Protein AF-A0AAU6NR43-F1 (afdb_monomer)

Solvent-accessible surface area (backbone atoms only — not comparable to full-atom values): 6576 Å² total; per-residue (Å²): 133,86,80,85,80,76,82,74,52,72,66,58,51,44,54,49,27,54,52,48,45,60,58,31,63,80,36,77,88,36,68,66,34,50,52,50,39,51,52,31,50,52,52,40,50,60,72,69,53,68,63,65,28,23,34,32,22,40,64,86,66,48,78,47,87,62,86,76,34,63,36,83,45,60,74,80,36,48,66,55,36,50,53,53,44,72,64,46,87,49,96,78,55,44,51,42,77,41,76,39,68,74,79,79,60,72,82,77,70,115

Sequence (110 aa):
MSKITKEFTKEQLIARTEMRLAMVAGFPESKLAQMDKCLAKIAQAVLKAEPFLYAIADSEGEAHLDEFCVAYGEAPLVSEISALNEMAESPGEEYKAVPVYRLPMLEGLK

Secondary structure (DSSP, 8-state):
------PPPHHHHHHHHHHHHHHHTT-TT-HHHHHHHHHHHHHHHHHHPPPSEEEEE-TTSPBP-STT-EESSSGGGHHHHHHHHHH--STT---EEEEE-PPPPGGGG-

Structure (mmCIF, N/CA/C/O backbone):
data_AF-A0AAU6NR43-F1
#
_entry.id   AF-A0AAU6NR43-F1
#
loop_
_atom_site.group_PDB
_atom_site.id
_atom_site.type_symbol
_atom_site.label_atom_id
_atom_site.label_alt_id
_atom_site.label_comp_id
_atom_site.label_asym_id
_atom_site.label_entity_id
_atom_site.label_seq_id
_atom_site.pdbx_PDB_ins_code
_atom_site.Cartn_x
_atom_site.Cartn_y
_atom_site.Cartn_z
_atom_site.occupancy
_atom_site.B_iso_or_equiv
_atom_site.auth_seq_id
_atom_site.auth_comp_id
_atom_site.auth_asym_id
_atom_site.auth_atom_id
_atom_site.pdbx_PDB_model_num
ATOM 1 N N . MET A 1 1 ? 2.686 33.274 7.776 1.00 42.91 1 MET A N 1
ATOM 2 C CA . MET A 1 1 ? 2.441 32.046 8.564 1.00 42.91 1 MET A CA 1
ATOM 3 C C . MET A 1 1 ? 3.055 30.881 7.807 1.00 42.91 1 MET A C 1
ATOM 5 O O . MET A 1 1 ? 2.587 30.588 6.716 1.00 42.91 1 MET A O 1
ATOM 9 N N . SER A 1 2 ? 4.139 30.292 8.315 1.00 52.06 2 SER A N 1
ATOM 10 C CA . SER A 1 2 ? 4.746 29.102 7.704 1.00 52.06 2 SER A CA 1
ATOM 11 C C . SER A 1 2 ? 3.809 27.913 7.928 1.00 52.06 2 SER A C 1
ATOM 13 O O . SER A 1 2 ? 3.501 27.590 9.077 1.00 52.06 2 SER A O 1
ATOM 15 N N . LYS A 1 3 ? 3.284 27.315 6.853 1.00 61.12 3 LYS A N 1
ATOM 16 C CA . LYS A 1 3 ? 2.547 26.049 6.941 1.00 61.12 3 LYS A CA 1
ATOM 17 C C . LYS A 1 3 ? 3.564 24.985 7.337 1.00 61.12 3 LYS A C 1
ATOM 19 O O . LYS A 1 3 ? 4.447 24.662 6.554 1.00 61.12 3 LYS A O 1
ATOM 24 N N . ILE A 1 4 ? 3.455 24.458 8.551 1.00 60.28 4 ILE A N 1
ATOM 25 C CA . ILE A 1 4 ? 4.216 23.274 8.942 1.00 60.28 4 ILE A CA 1
ATOM 26 C C . ILE A 1 4 ? 3.646 22.103 8.136 1.00 60.28 4 ILE A C 1
ATOM 28 O O . ILE A 1 4 ? 2.653 21.502 8.532 1.00 60.28 4 ILE A O 1
ATOM 32 N N . THR A 1 5 ? 4.253 21.781 7.001 1.00 57.41 5 THR A N 1
ATOM 33 C CA . THR A 1 5 ? 4.116 20.468 6.366 1.00 57.41 5 THR A CA 1
ATOM 34 C C . THR A 1 5 ? 5.223 19.591 6.927 1.00 57.41 5 THR A C 1
ATOM 36 O O . THR A 1 5 ? 6.303 19.482 6.357 1.00 57.41 5 THR A O 1
ATOM 39 N N . LYS A 1 6 ? 4.997 19.028 8.119 1.00 73.12 6 LYS A N 1
ATOM 40 C CA . LYS A 1 6 ? 5.808 17.898 8.573 1.00 73.12 6 LYS A CA 1
ATOM 41 C C . LYS A 1 6 ? 5.204 16.649 7.956 1.00 73.12 6 LYS A C 1
ATOM 43 O O . LYS A 1 6 ? 4.106 16.250 8.334 1.00 73.12 6 LYS A O 1
ATOM 48 N N . GLU A 1 7 ? 5.908 16.082 6.991 1.00 85.44 7 GLU A N 1
ATOM 49 C CA . GLU A 1 7 ? 5.631 14.733 6.515 1.00 85.44 7 GLU A CA 1
ATOM 50 C C . GLU A 1 7 ? 5.978 13.743 7.634 1.00 85.44 7 GLU A C 1
ATOM 52 O O . GLU A 1 7 ? 6.975 13.911 8.341 1.00 85.44 7 GLU A O 1
ATOM 57 N N . PHE A 1 8 ? 5.112 12.754 7.848 1.00 91.06 8 PHE A N 1
ATOM 58 C CA . PHE A 1 8 ? 5.311 11.713 8.854 1.00 91.06 8 PHE A CA 1
AT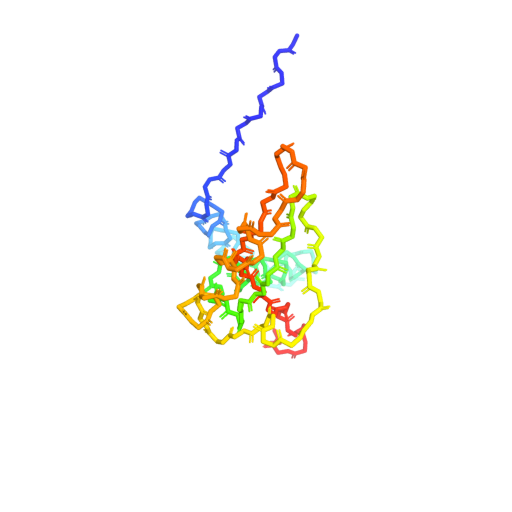OM 59 C C . PHE A 1 8 ? 5.857 10.457 8.187 1.00 91.06 8 PHE A C 1
ATOM 61 O O . PHE A 1 8 ? 5.399 10.083 7.108 1.00 91.06 8 PHE A O 1
ATOM 68 N N . THR A 1 9 ? 6.793 9.772 8.844 1.00 93.19 9 THR A N 1
ATOM 69 C CA . THR A 1 9 ? 7.298 8.494 8.329 1.00 93.19 9 THR A CA 1
ATOM 70 C C . THR A 1 9 ? 6.259 7.384 8.491 1.00 93.19 9 THR A C 1
ATOM 72 O O . THR A 1 9 ? 5.361 7.457 9.340 1.00 93.19 9 THR A O 1
ATOM 75 N N . LYS A 1 10 ? 6.409 6.309 7.713 1.00 92.38 10 LYS A N 1
ATOM 76 C CA . LYS A 1 10 ? 5.583 5.098 7.814 1.00 92.38 10 LYS A CA 1
ATOM 77 C C . LYS A 1 10 ? 5.564 4.550 9.246 1.00 92.38 10 LYS A C 1
ATOM 79 O O . LYS A 1 10 ? 4.502 4.222 9.772 1.00 92.38 10 LYS A O 1
ATOM 84 N N . GLU A 1 11 ? 6.715 4.526 9.908 1.00 95.25 11 GLU A N 1
ATOM 85 C CA . GLU A 1 11 ? 6.897 4.036 11.279 1.00 95.25 11 GLU A CA 1
ATOM 86 C C . GLU A 1 11 ? 6.181 4.934 12.291 1.00 95.25 11 GLU A C 1
ATOM 88 O O . GLU A 1 11 ? 5.531 4.434 13.208 1.00 95.25 11 GLU A O 1
ATOM 93 N N . GLN A 1 12 ? 6.237 6.258 12.105 1.00 95.62 12 GLN A N 1
ATOM 94 C CA . GLN A 1 12 ? 5.502 7.206 12.946 1.00 95.62 12 GLN A CA 1
ATOM 95 C C . GLN A 1 12 ? 3.988 7.015 12.816 1.00 95.62 12 GLN A C 1
ATOM 97 O O . GLN A 1 12 ? 3.271 7.050 13.819 1.00 95.62 12 GLN A O 1
ATOM 102 N N . LEU A 1 13 ? 3.495 6.777 11.598 1.00 95.88 13 LEU A N 1
ATOM 103 C CA . LEU A 1 13 ? 2.081 6.496 11.355 1.00 95.88 13 LEU A CA 1
ATOM 104 C C . LEU A 1 13 ? 1.663 5.153 11.968 1.00 95.88 13 LEU A C 1
ATOM 106 O O . LEU A 1 13 ? 0.625 5.086 12.627 1.00 95.88 13 LEU A O 1
ATOM 110 N N . ILE A 1 14 ? 2.488 4.109 11.848 1.00 95.56 14 ILE A N 1
ATOM 111 C CA . ILE A 1 14 ? 2.250 2.813 12.502 1.00 95.56 14 ILE A CA 1
ATOM 112 C C . ILE A 1 14 ? 2.166 2.992 14.021 1.00 95.56 14 ILE A C 1
ATOM 114 O O . ILE A 1 14 ? 1.146 2.630 14.613 1.00 95.56 14 ILE A O 1
ATOM 118 N N . ALA A 1 15 ? 3.158 3.629 14.644 1.00 96.88 15 ALA A N 1
ATOM 119 C CA . ALA A 1 15 ? 3.150 3.890 16.083 1.00 96.88 15 ALA A CA 1
ATOM 120 C C . ALA A 1 15 ? 1.904 4.689 16.503 1.00 96.88 15 ALA A C 1
ATOM 122 O O . ALA A 1 15 ? 1.262 4.398 17.516 1.00 96.88 15 ALA A O 1
ATOM 123 N N . ARG A 1 16 ? 1.485 5.663 15.683 1.00 96.81 16 ARG A N 1
ATOM 124 C CA . ARG A 1 16 ? 0.273 6.445 15.940 1.00 96.81 16 ARG A CA 1
ATOM 125 C C . ARG A 1 16 ? -0.995 5.592 15.914 1.00 96.81 16 ARG A C 1
ATOM 127 O O . ARG A 1 16 ? -1.870 5.820 16.758 1.00 96.81 16 ARG A O 1
ATOM 134 N N . THR A 1 17 ? -1.107 4.635 14.987 1.00 96.81 17 THR A N 1
ATOM 135 C CA . THR A 1 17 ? -2.243 3.694 14.944 1.00 96.81 17 THR A CA 1
ATOM 136 C C . THR A 1 17 ? -2.287 2.811 16.188 1.00 96.81 17 THR A C 1
ATOM 138 O O . THR A 1 17 ? -3.354 2.657 16.776 1.00 96.81 17 THR A O 1
ATOM 141 N N . GLU A 1 18 ? -1.139 2.317 16.659 1.00 96.44 18 GLU A N 1
ATOM 142 C CA . GLU A 1 18 ? -1.036 1.491 17.871 1.00 96.44 18 GLU A CA 1
ATOM 143 C C . GLU A 1 18 ? -1.472 2.274 19.115 1.00 96.44 18 GLU A C 1
ATOM 145 O O . GLU A 1 18 ? -2.318 1.810 19.882 1.00 96.44 18 GLU A O 1
ATOM 150 N N . MET A 1 19 ? -1.006 3.520 19.253 1.00 97.25 19 MET A N 1
ATOM 151 C CA . MET A 1 19 ? -1.466 4.424 20.311 1.00 97.25 19 MET A CA 1
ATOM 152 C C . MET A 1 19 ? -2.977 4.675 20.246 1.00 97.25 19 MET A C 1
ATOM 154 O O . MET A 1 19 ? -3.643 4.725 21.280 1.00 97.25 19 MET A O 1
ATOM 158 N N . ARG A 1 20 ? -3.542 4.856 19.043 1.00 97.44 20 ARG A N 1
ATOM 159 C CA . ARG A 1 20 ? -4.986 5.086 18.881 1.00 97.44 20 ARG A CA 1
ATOM 160 C C . ARG A 1 20 ? -5.785 3.857 19.298 1.00 97.44 20 ARG A C 1
ATOM 162 O O . ARG A 1 20 ? -6.765 4.024 20.016 1.00 97.44 20 ARG A O 1
ATOM 169 N N . LEU A 1 21 ? -5.348 2.660 18.906 1.00 96.25 21 LEU A N 1
ATOM 170 C CA . LEU A 1 21 ? -5.973 1.394 19.294 1.00 96.25 21 LEU A CA 1
ATOM 171 C C . LEU A 1 21 ? -5.959 1.192 20.816 1.00 96.25 21 LEU A C 1
ATOM 173 O O . LEU A 1 21 ? -6.986 0.823 21.384 1.00 96.25 21 LEU A O 1
ATOM 177 N N . ALA A 1 22 ? -4.844 1.501 21.483 1.00 97.25 22 ALA A N 1
ATOM 178 C CA . ALA A 1 22 ? -4.754 1.446 22.943 1.00 97.25 22 ALA A CA 1
ATOM 179 C C . ALA A 1 22 ? -5.704 2.450 23.622 1.00 97.25 22 ALA A C 1
ATOM 181 O O . ALA A 1 22 ? -6.388 2.111 24.583 1.00 97.25 22 ALA A O 1
ATOM 182 N N . MET A 1 23 ? -5.796 3.674 23.093 1.00 96.88 23 MET A N 1
ATOM 183 C CA . MET A 1 23 ? -6.657 4.724 23.645 1.00 96.88 23 MET A CA 1
ATOM 184 C C . MET A 1 23 ? -8.148 4.368 23.552 1.00 96.88 23 MET A C 1
ATOM 186 O O . MET A 1 23 ? -8.882 4.514 24.527 1.00 96.88 23 MET A O 1
ATOM 190 N N . VAL A 1 24 ? -8.611 3.896 22.389 1.00 97.12 24 VAL A N 1
ATOM 191 C CA . VAL A 1 24 ? -10.036 3.570 22.177 1.00 97.12 24 VAL A CA 1
ATOM 192 C C . VAL A 1 24 ? -10.476 2.316 22.933 1.00 97.12 24 VAL A C 1
ATOM 194 O O . VAL A 1 24 ? -11.661 2.172 23.223 1.00 97.12 24 VAL A O 1
ATOM 197 N N . ALA A 1 25 ? -9.540 1.438 23.314 1.00 94.94 25 ALA A N 1
ATOM 198 C CA . ALA A 1 25 ? -9.831 0.268 24.142 1.00 94.94 25 ALA A CA 1
ATOM 199 C C . ALA A 1 25 ? -10.383 0.636 25.533 1.00 94.94 25 ALA A C 1
ATOM 201 O O . ALA A 1 25 ? -11.116 -0.158 26.117 1.00 94.94 25 ALA A O 1
ATOM 202 N N . GLY A 1 26 ? -10.103 1.846 26.035 1.00 97.06 26 GLY A N 1
ATOM 203 C CA . GLY A 1 26 ? -10.681 2.363 27.280 1.00 97.06 26 GLY A CA 1
ATOM 204 C C . GLY A 1 26 ? -12.160 2.762 27.188 1.00 97.06 26 GLY A C 1
ATOM 205 O O . GLY A 1 26 ? -12.763 3.079 28.209 1.00 97.06 26 GLY A O 1
ATOM 206 N N . PHE A 1 27 ? -12.758 2.750 25.989 1.00 96.81 27 PHE A N 1
ATOM 207 C CA . PHE A 1 27 ? -14.130 3.213 25.746 1.00 96.81 27 PHE A CA 1
ATOM 208 C C . PHE A 1 27 ? -14.944 2.201 24.917 1.00 96.81 27 PHE A C 1
ATOM 210 O O . PHE A 1 27 ? -15.421 2.545 23.831 1.00 96.81 27 PHE A O 1
ATOM 217 N N . PRO A 1 28 ? -15.125 0.955 25.395 1.00 93.94 28 PRO A N 1
ATOM 218 C CA . PRO A 1 28 ? -15.741 -0.113 24.606 1.00 93.94 28 PRO A CA 1
ATOM 219 C C . PRO A 1 28 ? -17.172 0.210 24.143 1.00 93.94 28 PRO A C 1
ATOM 221 O O . PRO A 1 28 ? -17.520 -0.084 23.004 1.00 93.94 28 PRO A O 1
ATOM 224 N N . GLU A 1 29 ? -17.959 0.911 24.957 1.00 96.06 29 GLU A N 1
ATOM 225 C CA . GLU A 1 29 ? -19.358 1.240 24.640 1.00 96.06 29 GLU A CA 1
ATOM 226 C C . GLU A 1 29 ? -19.520 2.481 23.742 1.00 96.06 29 GLU A C 1
ATOM 228 O O . GLU A 1 29 ? -20.62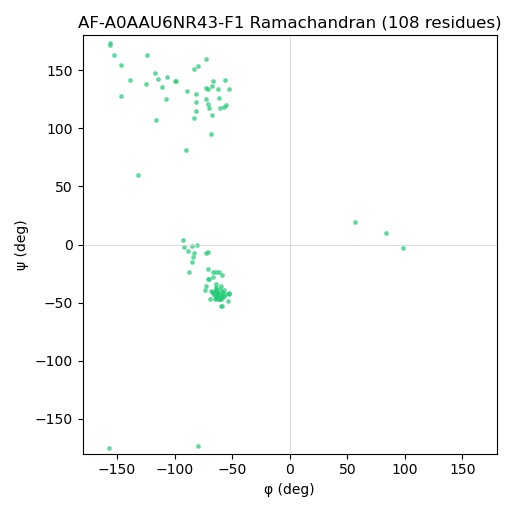0 2.808 23.294 1.00 96.06 29 GLU A O 1
ATOM 233 N N . SER A 1 30 ? -18.437 3.214 23.463 1.00 97.69 30 SER A N 1
ATOM 234 C CA . SER A 1 30 ? -18.512 4.425 22.644 1.00 97.69 30 SER A CA 1
ATOM 235 C C . SER A 1 30 ? -18.526 4.078 21.159 1.00 97.69 30 SER A C 1
ATOM 237 O O . SER A 1 30 ? -17.527 3.627 20.597 1.00 97.69 30 SER A O 1
ATOM 239 N N . LYS A 1 31 ? -19.640 4.381 20.480 1.00 96.19 31 LYS A N 1
ATOM 240 C CA . LYS A 1 31 ? -19.768 4.220 19.021 1.00 96.19 31 LYS A CA 1
ATOM 241 C C . LYS A 1 31 ? -18.640 4.922 18.255 1.00 96.19 31 LYS A C 1
ATOM 243 O O . LYS A 1 31 ? -18.097 4.347 17.316 1.00 96.19 31 LYS A O 1
ATOM 248 N N . LEU A 1 32 ? -18.261 6.135 18.666 1.00 96.94 32 LEU A N 1
ATOM 249 C CA . LEU A 1 32 ? -17.161 6.874 18.038 1.00 96.94 32 LEU A CA 1
ATOM 250 C C . LEU A 1 32 ? -15.813 6.180 18.264 1.00 96.94 32 LEU A C 1
ATOM 252 O O . LEU A 1 32 ? -15.033 6.058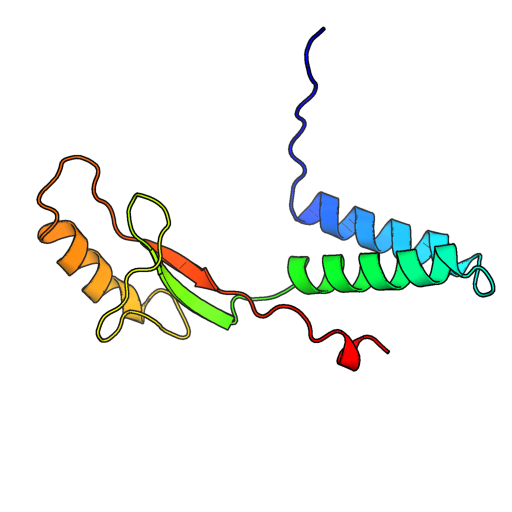 17.324 1.00 96.94 32 LEU A O 1
ATOM 256 N N . ALA A 1 33 ? -15.569 5.653 19.468 1.00 96.25 33 ALA A N 1
ATOM 257 C CA . ALA A 1 33 ? -14.348 4.902 19.755 1.00 96.25 33 ALA A CA 1
ATOM 258 C C . ALA A 1 33 ? -14.265 3.609 18.925 1.00 96.25 33 ALA A C 1
ATOM 260 O O . ALA A 1 33 ? -13.188 3.258 18.446 1.00 96.25 33 ALA A O 1
ATOM 261 N N . GLN A 1 34 ? -15.393 2.929 18.687 1.00 94.38 34 GLN A N 1
ATOM 262 C CA . GLN A 1 34 ? -15.431 1.757 17.806 1.00 94.38 34 GLN A CA 1
ATOM 263 C C . GLN A 1 34 ? -15.196 2.124 16.336 1.00 94.38 34 GLN A C 1
ATOM 265 O O . GLN A 1 34 ? -14.457 1.425 15.645 1.00 94.38 34 GLN A O 1
ATOM 270 N N . MET A 1 35 ? -15.751 3.241 15.857 1.00 94.06 35 MET A N 1
ATOM 271 C CA . MET A 1 35 ? -15.453 3.742 14.509 1.00 94.06 35 MET A CA 1
ATOM 272 C C . MET A 1 35 ? -13.960 4.065 14.354 1.00 94.06 35 MET A C 1
ATOM 274 O O . MET A 1 35 ? -13.326 3.613 13.401 1.00 94.06 35 MET A O 1
ATOM 278 N N . ASP A 1 36 ? -13.377 4.769 15.324 1.00 95.69 36 ASP A N 1
ATOM 279 C CA . ASP A 1 36 ? -11.946 5.081 15.358 1.00 95.69 36 ASP A CA 1
ATOM 280 C C . ASP A 1 36 ? -11.072 3.824 15.408 1.00 95.69 36 ASP A C 1
ATOM 282 O O . ASP A 1 36 ? -10.022 3.771 14.766 1.00 95.69 36 ASP A O 1
ATOM 286 N N . LYS A 1 37 ? -11.500 2.799 16.151 1.00 93.75 37 LYS A N 1
ATOM 287 C CA . LYS A 1 37 ? -10.833 1.495 16.193 1.00 93.75 37 LYS A CA 1
ATOM 288 C C . LYS A 1 37 ? -10.794 0.857 14.807 1.00 93.75 37 LYS A C 1
ATOM 290 O O . LYS A 1 37 ? -9.734 0.396 14.390 1.00 93.75 37 LYS A O 1
ATOM 295 N N . CYS A 1 38 ? -11.916 0.847 14.085 1.00 92.12 38 CYS A N 1
ATOM 296 C CA . CYS A 1 38 ? -11.977 0.316 12.723 1.00 92.12 38 CYS A CA 1
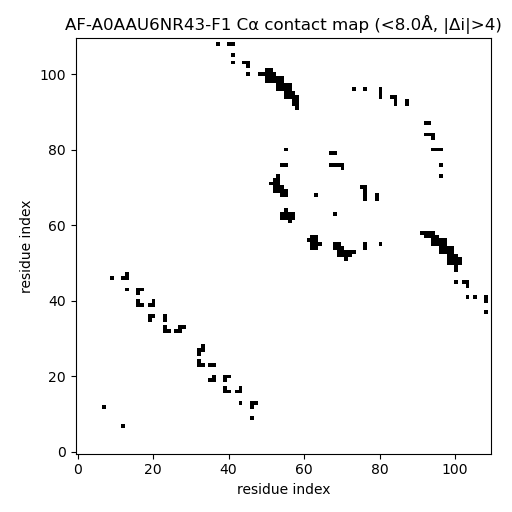ATOM 297 C C . CYS A 1 38 ? -11.057 1.092 11.773 1.00 92.12 38 CYS A C 1
ATOM 299 O O . CYS A 1 38 ? -10.263 0.477 11.065 1.00 92.12 38 CYS A O 1
ATOM 301 N N . LEU A 1 39 ? -11.091 2.428 11.811 1.00 92.88 39 LEU A N 1
ATOM 302 C CA . LEU A 1 39 ? -10.204 3.268 10.999 1.00 92.88 39 LEU A CA 1
ATOM 303 C C . LEU A 1 39 ? -8.725 3.001 11.301 1.00 92.88 39 LEU A C 1
ATOM 305 O O . LEU A 1 39 ? -7.929 2.830 10.379 1.00 92.88 39 LEU A O 1
ATOM 309 N N . ALA A 1 40 ? -8.356 2.905 12.580 1.00 94.06 40 ALA A N 1
ATOM 310 C CA . ALA A 1 40 ? -6.985 2.616 12.987 1.00 94.06 40 ALA A CA 1
ATOM 311 C C . ALA A 1 40 ? -6.528 1.218 12.540 1.00 94.06 40 ALA A C 1
ATOM 313 O O . ALA A 1 40 ? -5.390 1.076 12.098 1.00 94.06 40 ALA A O 1
ATOM 314 N N . LYS A 1 41 ? -7.409 0.206 12.591 1.00 91.69 41 LYS A N 1
ATOM 315 C CA . LYS A 1 41 ? -7.128 -1.139 12.062 1.00 91.69 41 LYS A CA 1
ATOM 316 C C . LYS A 1 41 ? -6.888 -1.124 10.548 1.00 91.69 41 LYS A C 1
ATOM 318 O O . LYS A 1 41 ? -5.914 -1.721 10.102 1.00 91.69 41 LYS A O 1
ATOM 323 N N . ILE A 1 42 ? -7.732 -0.435 9.773 1.00 90.94 42 ILE A N 1
ATOM 324 C CA . ILE A 1 42 ? -7.571 -0.303 8.310 1.00 90.94 42 ILE A CA 1
ATOM 325 C C . ILE A 1 42 ? -6.231 0.355 7.994 1.00 90.94 42 ILE A C 1
ATOM 327 O O . ILE A 1 42 ? -5.434 -0.196 7.239 1.00 90.94 42 ILE A O 1
ATOM 331 N N . ALA A 1 43 ? -5.971 1.513 8.607 1.00 91.94 43 ALA A N 1
ATOM 332 C CA . ALA A 1 43 ? -4.739 2.259 8.392 1.00 91.94 43 ALA A CA 1
ATOM 333 C C . ALA A 1 43 ? -3.511 1.412 8.743 1.00 91.94 43 ALA A C 1
ATOM 335 O O . ALA A 1 43 ? -2.564 1.350 7.967 1.00 91.94 43 ALA A O 1
ATOM 336 N N . GLN A 1 44 ? -3.543 0.706 9.874 1.00 91.94 44 GLN A N 1
ATOM 337 C CA . GLN A 1 44 ? -2.450 -0.167 10.282 1.00 91.94 44 GLN A CA 1
ATOM 338 C C . GLN A 1 44 ? -2.239 -1.335 9.311 1.00 91.94 44 GLN A C 1
ATOM 340 O O . GLN A 1 44 ? -1.094 -1.643 8.992 1.00 91.94 44 GLN A O 1
ATOM 345 N N . ALA A 1 45 ? -3.314 -1.968 8.834 1.00 90.06 45 ALA A N 1
ATOM 346 C CA . ALA A 1 45 ? -3.229 -3.065 7.875 1.00 90.06 45 ALA A CA 1
ATOM 347 C C . ALA A 1 45 ? -2.602 -2.607 6.553 1.00 90.06 45 ALA A C 1
ATOM 349 O O . ALA A 1 45 ? -1.699 -3.269 6.058 1.00 90.06 45 ALA A O 1
ATOM 350 N N . VAL A 1 46 ? -3.017 -1.449 6.026 1.00 90.06 4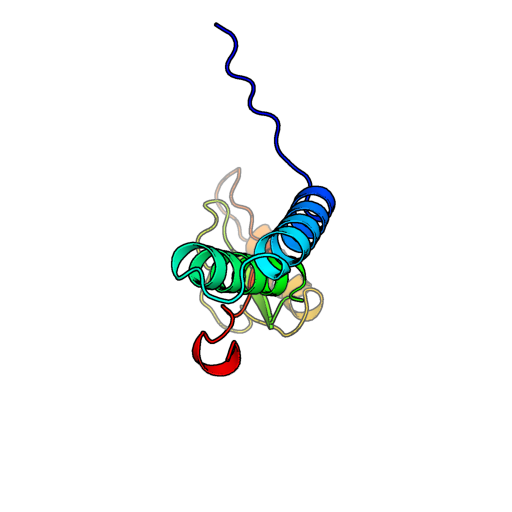6 VAL A N 1
ATOM 351 C CA . VAL A 1 46 ? -2.431 -0.865 4.807 1.00 90.06 46 VAL A CA 1
ATOM 352 C C . VAL A 1 46 ? -0.966 -0.493 5.028 1.00 90.06 46 VAL A C 1
ATOM 354 O O . VAL A 1 46 ? -0.116 -0.831 4.213 1.00 90.06 46 VAL A O 1
ATOM 357 N N . LEU A 1 47 ? -0.641 0.157 6.149 1.00 91.69 47 LEU A N 1
ATOM 358 C CA . LEU A 1 47 ? 0.736 0.540 6.459 1.00 91.69 47 LEU A CA 1
ATOM 359 C C . LEU A 1 47 ? 1.645 -0.682 6.633 1.00 91.69 47 LEU A C 1
ATOM 361 O O . LEU A 1 47 ? 2.815 -0.613 6.286 1.00 91.69 47 LEU A O 1
ATOM 365 N N . LYS A 1 48 ? 1.154 -1.802 7.162 1.00 91.06 48 LYS A N 1
ATOM 366 C CA . LYS A 1 48 ? 1.962 -3.019 7.351 1.00 91.06 48 LYS A CA 1
ATOM 367 C C . LYS A 1 48 ? 1.884 -3.989 6.166 1.00 91.06 48 LYS A C 1
ATOM 369 O O . LYS A 1 48 ? 2.557 -5.012 6.209 1.00 91.06 48 LYS A O 1
ATOM 374 N N . ALA A 1 49 ? 1.090 -3.688 5.139 1.00 90.38 49 ALA A N 1
ATOM 375 C CA . ALA A 1 49 ? 0.944 -4.558 3.984 1.00 90.38 49 ALA A CA 1
ATOM 376 C C . ALA A 1 49 ? 2.251 -4.646 3.192 1.00 90.38 49 ALA A C 1
ATOM 378 O O . ALA A 1 49 ? 2.952 -3.650 2.989 1.00 90.38 49 ALA A O 1
ATOM 379 N N . GLU A 1 50 ? 2.536 -5.849 2.713 1.00 91.06 50 GLU A N 1
ATOM 380 C CA . GLU A 1 50 ? 3.497 -6.067 1.642 1.00 91.06 50 GLU A CA 1
ATOM 381 C C . GLU A 1 50 ? 2.798 -5.840 0.291 1.00 91.06 50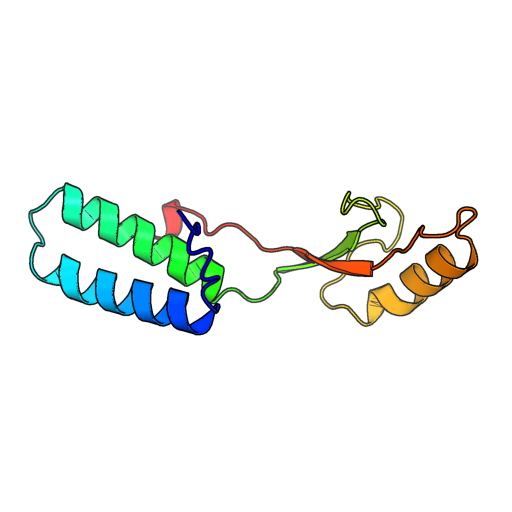 GLU A C 1
ATOM 383 O O . GLU A 1 50 ? 1.575 -6.029 0.193 1.00 91.06 50 GLU A O 1
ATOM 388 N N . PRO A 1 51 ? 3.534 -5.413 -0.751 1.00 93.75 51 PRO A N 1
ATOM 389 C CA . PRO A 1 51 ? 2.991 -5.317 -2.099 1.00 93.75 51 PRO A CA 1
ATOM 390 C C . PRO A 1 51 ? 2.345 -6.639 -2.524 1.00 93.75 51 PRO A C 1
ATOM 392 O O . PRO A 1 51 ? 2.903 -7.716 -2.331 1.00 93.75 51 PRO A O 1
ATOM 395 N N . PHE A 1 52 ? 1.148 -6.563 -3.099 1.00 93.38 52 PHE A N 1
ATOM 396 C CA . PHE A 1 52 ? 0.475 -7.735 -3.657 1.00 93.38 52 PHE A CA 1
ATOM 397 C C . PHE A 1 52 ? 1.125 -8.174 -4.971 1.00 93.38 52 PHE A C 1
ATOM 399 O O . PHE A 1 52 ? 1.240 -9.368 -5.245 1.00 93.38 52 PHE A O 1
ATOM 406 N N . LEU A 1 53 ? 1.510 -7.186 -5.769 1.00 96.00 53 LEU A N 1
ATOM 407 C CA . LEU A 1 53 ? 2.235 -7.314 -7.020 1.00 96.00 53 LEU A CA 1
ATOM 408 C C . LEU A 1 53 ? 2.962 -5.996 -7.291 1.00 96.00 53 LEU A C 1
ATOM 410 O O . LEU A 1 53 ? 2.760 -5.004 -6.587 1.00 96.00 53 LEU A O 1
ATOM 414 N N . TYR A 1 54 ? 3.773 -5.994 -8.329 1.00 97.81 54 TYR A N 1
ATOM 415 C CA . TYR A 1 54 ? 4.375 -4.815 -8.919 1.00 97.81 54 TYR A CA 1
ATOM 416 C C . TYR A 1 54 ? 3.816 -4.637 -10.324 1.00 97.81 54 TYR A C 1
ATOM 418 O O . TYR A 1 54 ? 3.567 -5.625 -11.016 1.00 97.81 54 TYR A O 1
ATOM 426 N N . ALA A 1 55 ? 3.596 -3.388 -10.710 1.00 97.75 55 ALA A N 1
ATOM 427 C CA . ALA A 1 55 ? 3.166 -2.992 -12.044 1.00 97.75 55 ALA A CA 1
ATOM 428 C C . ALA A 1 55 ? 4.161 -1.986 -12.624 1.00 97.75 55 ALA A C 1
ATOM 430 O O . ALA A 1 55 ? 4.942 -1.402 -11.873 1.00 97.75 55 ALA A O 1
ATOM 431 N N . ILE A 1 56 ? 4.129 -1.768 -13.932 1.00 97.94 56 ILE A N 1
ATOM 432 C CA . ILE A 1 56 ? 4.895 -0.697 -14.570 1.00 97.94 56 ILE A CA 1
ATOM 433 C C . ILE A 1 56 ? 4.040 0.575 -14.593 1.00 97.94 56 ILE A C 1
ATOM 435 O O . ILE A 1 56 ? 2.869 0.534 -14.971 1.00 97.94 56 ILE A O 1
ATOM 439 N N . ALA A 1 57 ? 4.620 1.695 -14.173 1.00 97.56 57 ALA A N 1
ATOM 440 C CA . ALA A 1 57 ? 4.041 3.021 -14.343 1.00 97.56 57 ALA A CA 1
ATOM 441 C C . ALA A 1 57 ? 4.946 3.880 -15.224 1.00 97.56 57 ALA A C 1
ATOM 443 O O . ALA A 1 57 ? 6.170 3.727 -15.175 1.00 97.56 57 ALA A O 1
ATOM 444 N N . ASP A 1 58 ? 4.335 4.769 -15.995 1.00 94.88 58 ASP A N 1
ATOM 445 C CA . ASP A 1 58 ? 5.034 5.758 -16.811 1.00 94.88 58 ASP A CA 1
ATOM 446 C C . ASP A 1 58 ? 5.505 6.973 -15.984 1.00 94.88 58 ASP A C 1
ATOM 448 O O . ASP A 1 58 ? 5.401 7.021 -14.747 1.00 94.88 58 ASP A O 1
ATOM 452 N N . SER A 1 59 ? 6.027 7.983 -16.683 1.00 92.56 59 SER A N 1
ATOM 453 C CA . SER A 1 59 ? 6.536 9.218 -16.086 1.00 92.56 59 SER A CA 1
ATOM 454 C C . SER A 1 59 ? 5.454 10.077 -15.428 1.00 92.56 59 SER A C 1
ATOM 456 O O . SER A 1 59 ? 5.765 10.864 -14.531 1.00 92.56 59 SER A O 1
ATOM 458 N N . GLU A 1 60 ? 4.193 9.934 -15.840 1.00 92.69 60 GLU A N 1
ATOM 459 C CA . GLU A 1 60 ? 3.048 10.624 -15.234 1.00 92.69 60 GLU A CA 1
ATOM 460 C C . GLU A 1 60 ? 2.526 9.876 -13.995 1.00 92.69 60 GLU A C 1
ATOM 462 O O . GLU A 1 60 ? 1.778 10.432 -13.188 1.00 92.69 60 GLU A O 1
ATOM 467 N N . GLY A 1 61 ? 3.003 8.647 -13.778 1.00 91.88 61 GLY A N 1
ATOM 468 C CA . GLY A 1 61 ? 2.548 7.759 -12.715 1.00 91.88 61 GLY A CA 1
ATOM 469 C C . GLY A 1 61 ? 1.294 6.975 -13.094 1.00 91.88 61 GLY A C 1
ATOM 470 O O . GLY A 1 61 ? 0.709 6.326 -12.222 1.00 91.88 61 GLY A O 1
ATOM 471 N N . GLU A 1 62 ? 0.895 7.020 -14.363 1.00 94.56 62 GLU A N 1
ATOM 472 C CA . GLU A 1 62 ? -0.209 6.239 -14.898 1.00 94.56 62 GLU A CA 1
ATOM 473 C C . GLU A 1 62 ? 0.249 4.805 -15.181 1.00 94.56 62 GLU A C 1
ATOM 475 O O . GLU A 1 62 ? 1.433 4.512 -15.369 1.00 94.56 62 GLU A O 1
ATOM 480 N N . ALA A 1 63 ? -0.698 3.868 -15.145 1.00 95.62 63 ALA A N 1
ATOM 481 C CA . ALA A 1 63 ? -0.391 2.458 -15.337 1.00 95.62 63 ALA A CA 1
ATOM 482 C C . ALA A 1 63 ? -0.051 2.170 -16.805 1.00 95.62 63 ALA A C 1
ATOM 484 O O . ALA A 1 63 ? -0.878 2.390 -17.692 1.00 95.62 63 ALA A O 1
ATOM 485 N N . HIS A 1 64 ? 1.117 1.578 -17.043 1.00 95.00 64 HIS A N 1
ATOM 486 C CA . HIS A 1 64 ? 1.463 1.017 -18.341 1.00 95.00 64 HIS A CA 1
ATOM 487 C C . HIS A 1 64 ? 0.830 -0.376 -18.483 1.00 95.00 64 HIS A C 1
ATOM 489 O O . HIS A 1 64 ? 1.038 -1.264 -17.649 1.00 95.00 64 HIS A O 1
ATOM 495 N N . LEU A 1 65 ? 0.021 -0.564 -19.527 1.00 94.62 65 LEU A N 1
ATOM 496 C CA . LEU A 1 65 ? -0.745 -1.787 -19.763 1.00 94.62 65 LEU A CA 1
ATOM 497 C C . LEU A 1 65 ? -0.282 -2.458 -21.052 1.00 94.62 65 LEU A C 1
ATOM 499 O O . LEU A 1 65 ? -0.624 -1.998 -22.139 1.00 94.62 65 LEU A O 1
ATOM 503 N N . ASP A 1 66 ? 0.439 -3.565 -20.906 1.00 92.75 66 ASP A N 1
ATOM 504 C CA . ASP A 1 66 ? 0.902 -4.396 -22.015 1.00 92.75 66 ASP A CA 1
ATOM 505 C C . ASP A 1 66 ? 1.185 -5.833 -21.531 1.00 92.75 66 ASP A C 1
ATOM 507 O O . ASP A 1 66 ? 0.919 -6.195 -20.375 1.00 92.75 66 ASP A O 1
ATOM 511 N N . GLU A 1 67 ? 1.717 -6.679 -22.407 1.00 90.88 67 GLU A N 1
ATOM 512 C CA . GLU A 1 67 ? 2.278 -7.969 -22.033 1.00 90.88 67 GLU A CA 1
ATOM 513 C C . GLU A 1 67 ? 3.384 -7.797 -20.976 1.00 90.88 67 GLU A C 1
ATOM 515 O O . GLU A 1 67 ? 4.155 -6.846 -20.982 1.00 90.88 67 GLU A O 1
ATOM 520 N N . PHE A 1 68 ? 3.436 -8.720 -20.011 1.00 92.94 68 PHE A N 1
ATOM 521 C CA . PHE A 1 68 ? 4.447 -8.736 -18.943 1.00 92.94 68 PHE A CA 1
ATOM 522 C C . PHE A 1 68 ? 4.545 -7.461 -18.072 1.00 92.94 68 PHE A C 1
ATOM 524 O O . PHE A 1 68 ? 5.516 -7.302 -17.336 1.00 92.94 68 PHE A O 1
ATOM 531 N N . CYS A 1 69 ? 3.513 -6.605 -18.038 1.00 94.62 69 CYS A N 1
ATOM 532 C CA . CYS A 1 69 ? 3.538 -5.353 -17.266 1.00 94.62 69 CYS A CA 1
ATOM 533 C C . CYS A 1 69 ? 3.252 -5.498 -15.753 1.00 94.62 69 CYS A C 1
ATOM 535 O O . CYS A 1 69 ? 3.255 -4.504 -15.021 1.00 94.62 69 CYS A O 1
ATOM 537 N N . VAL A 1 70 ? 3.002 -6.722 -15.262 1.00 97.00 70 VAL A N 1
ATOM 538 C CA . VAL A 1 70 ? 2.747 -7.029 -13.842 1.00 97.00 70 VAL A CA 1
ATOM 539 C C . VAL A 1 70 ? 3.450 -8.307 -13.382 1.00 97.00 70 VAL A C 1
ATOM 541 O O . VAL A 1 70 ? 3.482 -9.307 -14.098 1.00 97.00 70 VAL A O 1
ATOM 544 N N . ALA A 1 71 ? 3.974 -8.310 -12.153 1.00 97.19 71 ALA A N 1
ATOM 545 C CA . ALA A 1 71 ? 4.655 -9.470 -11.573 1.00 97.19 71 ALA A CA 1
ATOM 546 C C . ALA A 1 71 ? 4.581 -9.507 -10.036 1.00 97.19 71 ALA A C 1
ATOM 548 O O . ALA A 1 71 ? 4.323 -8.503 -9.382 1.00 97.19 71 ALA A O 1
ATOM 549 N N . TYR A 1 72 ? 4.861 -10.664 -9.426 1.00 95.75 72 TYR A N 1
ATOM 550 C CA . TYR A 1 72 ? 4.916 -10.810 -7.959 1.00 95.75 72 TYR A CA 1
ATOM 551 C C . TYR A 1 72 ? 6.127 -10.123 -7.296 1.00 95.75 72 TYR A C 1
ATOM 553 O O . TYR A 1 72 ? 6.217 -10.085 -6.073 1.00 95.75 72 TYR A O 1
ATOM 561 N N . GLY A 1 73 ? 7.059 -9.583 -8.079 1.00 95.06 73 GLY A N 1
ATOM 562 C CA . GLY A 1 73 ? 8.232 -8.850 -7.609 1.00 95.06 73 GLY A CA 1
ATOM 563 C C . GLY A 1 73 ? 8.743 -7.908 -8.695 1.00 95.06 73 GLY A C 1
ATOM 564 O O . GLY A 1 73 ? 8.283 -7.977 -9.830 1.00 95.06 73 GLY A O 1
ATOM 565 N N . GLU A 1 74 ? 9.708 -7.054 -8.362 1.00 95.62 74 GLU A N 1
ATOM 566 C CA . GLU A 1 74 ? 10.290 -6.106 -9.327 1.00 95.62 74 GLU A CA 1
ATOM 567 C C . GLU A 1 74 ? 11.202 -6.794 -10.349 1.00 95.62 74 GLU A C 1
ATOM 569 O O . GLU A 1 74 ? 11.216 -6.419 -11.515 1.00 95.62 74 GLU A O 1
ATOM 574 N N . ALA A 1 75 ? 11.941 -7.830 -9.932 1.00 96.38 75 ALA A N 1
ATOM 575 C CA . ALA A 1 75 ? 12.973 -8.457 -10.762 1.00 96.38 75 ALA A CA 1
ATOM 576 C C . ALA A 1 75 ? 12.475 -8.954 -12.139 1.00 96.38 75 ALA A C 1
ATOM 578 O O . ALA A 1 75 ? 13.168 -8.710 -13.125 1.00 96.38 75 ALA A O 1
ATOM 579 N N . PRO A 1 76 ? 11.291 -9.591 -12.260 1.00 96.19 76 PRO A N 1
ATOM 580 C CA . PRO A 1 76 ? 10.745 -9.974 -13.562 1.00 96.19 76 PRO A CA 1
ATOM 581 C C . PRO A 1 76 ? 10.414 -8.797 -14.491 1.00 96.19 76 PRO A C 1
ATOM 583 O O . PRO A 1 76 ? 10.397 -8.993 -15.699 1.00 96.19 76 PRO A O 1
ATOM 586 N N . LEU A 1 77 ? 10.170 -7.594 -13.956 1.00 97.25 77 LEU A N 1
ATOM 587 C CA . LEU A 1 77 ? 9.816 -6.409 -14.748 1.00 97.25 77 LEU A CA 1
ATOM 588 C C . LEU A 1 77 ? 11.041 -5.666 -15.285 1.00 97.25 77 LEU A C 1
ATOM 590 O O . LEU A 1 77 ? 10.901 -4.834 -16.172 1.00 97.25 77 LEU A O 1
ATOM 594 N N . VAL A 1 78 ? 12.242 -5.947 -14.767 1.00 96.69 78 VAL A N 1
ATOM 595 C CA . VAL A 1 78 ? 13.462 -5.189 -15.097 1.00 96.69 78 VAL A CA 1
ATOM 596 C C . VAL A 1 78 ? 13.741 -5.188 -16.598 1.00 96.69 78 VAL A C 1
ATOM 598 O O . VAL A 1 78 ? 14.037 -4.135 -17.147 1.00 96.69 78 VAL A O 1
ATOM 601 N N . SER A 1 79 ? 13.618 -6.342 -17.263 1.00 96.00 79 SER A N 1
ATOM 602 C CA . SER A 1 79 ? 13.871 -6.433 -18.707 1.00 96.00 79 SER A CA 1
ATOM 603 C C . SER A 1 79 ? 12.885 -5.594 -19.516 1.00 96.00 79 SER A C 1
ATOM 605 O O . SER A 1 79 ? 13.296 -4.930 -20.462 1.00 96.00 79 SER A O 1
ATOM 607 N N . GLU A 1 80 ? 11.608 -5.620 -19.132 1.00 96.44 80 GLU A N 1
ATOM 608 C CA . GLU A 1 80 ? 10.547 -4.884 -19.821 1.00 96.44 80 GLU A CA 1
ATOM 609 C C . GLU A 1 80 ? 10.715 -3.378 -19.620 1.00 96.44 80 GLU A C 1
ATOM 611 O O . GLU A 1 80 ? 10.739 -2.609 -20.573 1.00 96.44 80 GLU A O 1
ATOM 616 N N . ILE A 1 81 ? 10.960 -2.962 -18.374 1.00 96.81 81 ILE A N 1
ATOM 617 C CA . ILE A 1 81 ? 11.230 -1.568 -18.014 1.00 96.81 81 ILE A CA 1
ATOM 618 C C . ILE A 1 81 ? 12.459 -1.035 -18.758 1.00 96.81 81 ILE A C 1
ATOM 620 O O . ILE A 1 81 ? 12.445 0.097 -19.235 1.00 96.81 81 ILE A O 1
ATOM 624 N N . SER A 1 82 ? 13.533 -1.824 -18.857 1.00 96.38 82 SER A N 1
ATOM 625 C CA . SER A 1 82 ? 14.722 -1.428 -19.613 1.00 96.38 82 SER A CA 1
ATOM 626 C C . SER A 1 82 ? 14.415 -1.237 -21.097 1.00 96.38 82 SER A C 1
ATOM 628 O O . SER A 1 82 ? 14.823 -0.220 -21.647 1.00 96.38 82 SER A O 1
ATOM 630 N N . ALA A 1 83 ? 13.667 -2.150 -21.721 1.00 95.12 83 ALA A N 1
ATOM 631 C CA . ALA A 1 83 ? 13.289 -2.030 -23.129 1.00 95.12 83 ALA A CA 1
ATOM 632 C C . ALA A 1 83 ? 12.422 -0.785 -23.389 1.00 95.12 83 ALA A C 1
ATOM 634 O O . ALA A 1 83 ? 12.730 0.008 -24.276 1.00 95.12 83 ALA A O 1
ATOM 635 N N . LEU A 1 84 ? 11.401 -0.565 -22.557 1.00 95.31 84 LEU A N 1
ATOM 636 C CA . LEU A 1 84 ? 10.560 0.636 -22.561 1.00 95.31 84 LEU A CA 1
ATOM 637 C C . LEU A 1 84 ? 11.392 1.922 -22.468 1.00 95.31 84 LEU A C 1
ATOM 639 O O . LEU A 1 84 ? 11.216 2.840 -23.264 1.00 95.31 84 LEU A O 1
ATOM 643 N N . ASN A 1 85 ? 12.334 1.975 -21.526 1.00 95.44 85 ASN A N 1
ATOM 644 C CA . ASN A 1 85 ? 13.184 3.147 -21.325 1.00 95.44 85 ASN A CA 1
ATOM 645 C C . ASN A 1 85 ? 14.201 3.362 -22.457 1.00 95.44 85 ASN A C 1
ATOM 647 O O . ASN A 1 85 ? 14.570 4.501 -22.731 1.00 95.44 85 ASN A O 1
ATOM 651 N N . GLU A 1 86 ? 14.660 2.304 -23.130 1.00 95.19 86 GLU A N 1
ATOM 652 C CA . GLU A 1 86 ? 15.498 2.422 -24.333 1.00 95.19 86 GLU A CA 1
ATOM 653 C C . GLU A 1 86 ? 14.707 2.933 -25.546 1.00 95.19 86 GLU A C 1
ATOM 655 O O . GLU A 1 86 ? 15.276 3.593 -26.418 1.00 95.19 86 GLU A O 1
ATOM 660 N N . MET A 1 87 ? 13.405 2.640 -25.597 1.00 92.31 87 MET A N 1
ATOM 661 C CA . MET A 1 87 ? 12.488 3.075 -26.654 1.00 92.31 87 MET A CA 1
ATOM 662 C C . MET A 1 87 ? 11.837 4.438 -26.389 1.00 92.31 87 MET A C 1
ATOM 664 O O . MET A 1 87 ? 11.143 4.942 -27.269 1.00 92.31 87 MET A O 1
ATOM 668 N N . ALA A 1 88 ? 12.064 5.034 -25.21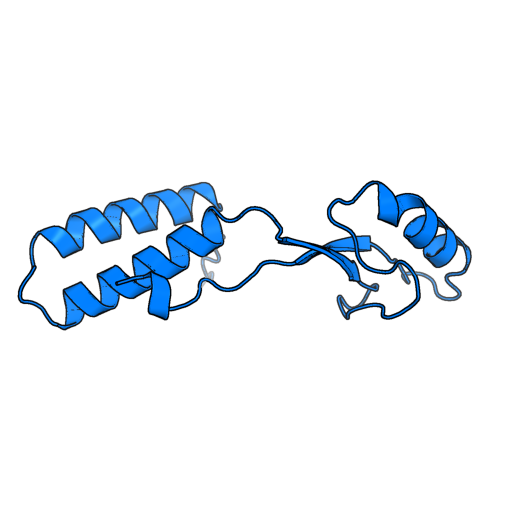6 1.00 89.38 88 ALA A N 1
ATOM 669 C CA . ALA A 1 88 ? 11.518 6.332 -24.844 1.00 89.38 88 ALA A CA 1
ATOM 670 C C . ALA A 1 88 ? 11.889 7.407 -25.881 1.00 89.38 88 ALA A C 1
ATOM 672 O O . ALA A 1 88 ? 13.064 7.692 -26.133 1.00 89.38 88 ALA A O 1
ATOM 673 N N . GLU A 1 89 ? 10.875 8.017 -26.494 1.00 85.81 89 GLU A N 1
ATOM 674 C CA . GLU A 1 89 ? 11.068 8.980 -27.585 1.00 85.81 89 GLU A CA 1
ATOM 675 C C . GLU A 1 89 ? 11.270 10.403 -27.051 1.00 85.81 89 GLU A C 1
ATOM 677 O O . GLU A 1 89 ? 11.857 11.259 -27.723 1.00 85.81 89 GLU A O 1
ATOM 682 N N . SER A 1 90 ? 10.785 10.663 -25.833 1.00 86.94 90 SER A N 1
ATOM 683 C CA . SER A 1 90 ? 10.758 11.995 -25.237 1.00 86.94 90 SER A CA 1
ATOM 684 C C . SER A 1 90 ? 11.731 12.132 -24.062 1.00 86.94 90 SER A C 1
ATOM 686 O O . SER A 1 90 ? 11.752 11.291 -23.164 1.00 86.94 90 SER A O 1
ATOM 688 N N . PRO A 1 91 ? 12.501 13.235 -23.983 1.00 82.44 91 PRO A N 1
ATOM 689 C CA . PRO A 1 91 ? 13.284 13.544 -22.794 1.00 82.44 91 PRO A CA 1
ATOM 690 C C . PRO A 1 91 ? 12.388 13.625 -21.548 1.00 82.44 91 PRO A C 1
ATOM 692 O O . PRO A 1 91 ? 11.522 14.495 -21.465 1.00 82.44 91 PRO A O 1
ATOM 695 N N . GLY A 1 92 ? 12.632 12.748 -20.573 1.00 81.38 92 GLY A N 1
ATOM 696 C CA . GLY A 1 92 ? 11.875 12.682 -19.316 1.00 81.38 92 GLY A CA 1
ATOM 697 C C . GLY A 1 92 ? 10.781 11.613 -19.277 1.00 81.38 92 GLY A C 1
ATOM 698 O O . GLY A 1 92 ? 10.167 11.443 -18.227 1.00 81.38 92 GLY A O 1
ATOM 699 N N . GLU A 1 93 ? 10.564 10.886 -20.373 1.00 90.19 93 GLU A N 1
ATOM 700 C CA . GLU A 1 93 ? 9.788 9.648 -20.356 1.00 90.19 93 GLU A CA 1
ATOM 701 C C . GLU A 1 93 ? 10.604 8.562 -19.636 1.00 90.19 93 GLU A C 1
ATOM 703 O O . GLU A 1 93 ? 11.745 8.274 -19.998 1.00 90.19 93 GLU A O 1
ATOM 708 N N . GLU A 1 94 ? 10.042 8.021 -18.557 1.00 95.12 94 GLU A N 1
ATOM 709 C CA . GLU A 1 94 ? 10.676 7.011 -17.713 1.00 95.12 94 GLU A CA 1
ATOM 710 C C . GLU A 1 94 ? 9.607 6.064 -17.173 1.00 95.12 94 GLU A C 1
ATOM 712 O O . GLU A 1 94 ? 8.630 6.481 -16.549 1.00 95.12 94 GLU A O 1
ATOM 717 N N . TYR A 1 95 ? 9.839 4.777 -17.372 1.00 96.31 95 TYR A N 1
ATOM 718 C CA . TYR A 1 95 ? 9.042 3.688 -16.849 1.00 96.31 95 TYR A CA 1
ATOM 719 C C . TYR A 1 95 ? 9.716 3.104 -15.613 1.00 96.31 95 TYR A C 1
ATOM 721 O O . TYR A 1 95 ? 10.940 2.941 -15.558 1.00 96.31 95 TYR A O 1
ATOM 729 N N . LYS A 1 96 ? 8.912 2.748 -14.612 1.00 97.12 96 LYS A N 1
ATOM 730 C CA . LYS A 1 96 ? 9.397 2.165 -13.355 1.00 97.12 96 LYS A CA 1
ATOM 731 C C . LYS A 1 96 ? 8.420 1.157 -12.779 1.00 97.12 96 LYS A C 1
ATOM 733 O O . LYS A 1 96 ? 7.210 1.256 -12.971 1.00 97.12 96 LYS A O 1
ATOM 738 N N . ALA A 1 97 ? 8.950 0.225 -11.994 1.00 97.56 97 ALA A N 1
ATOM 739 C CA . ALA A 1 97 ? 8.122 -0.650 -11.185 1.00 97.56 97 ALA A CA 1
ATOM 740 C C . ALA A 1 97 ? 7.498 0.146 -10.028 1.00 97.56 97 ALA A C 1
ATOM 742 O O . ALA A 1 97 ? 8.182 0.886 -9.319 1.00 97.56 97 ALA A O 1
ATOM 743 N N . VAL A 1 98 ? 6.200 -0.039 -9.806 1.00 96.94 98 VAL A N 1
ATOM 744 C CA . VAL A 1 98 ? 5.465 0.509 -8.668 1.00 96.94 98 VAL A CA 1
ATOM 745 C C . VAL A 1 98 ? 4.757 -0.612 -7.907 1.00 96.94 98 VAL A C 1
ATOM 747 O O . VAL A 1 98 ? 4.195 -1.523 -8.521 1.00 96.94 98 VAL A O 1
ATOM 750 N N . PRO A 1 99 ? 4.768 -0.583 -6.563 1.00 95.88 99 PRO A N 1
ATOM 751 C CA . PRO A 1 99 ? 4.065 -1.577 -5.770 1.00 95.88 99 PRO A CA 1
ATOM 752 C C . PRO A 1 99 ? 2.552 -1.352 -5.840 1.00 95.88 99 PRO A C 1
ATOM 754 O O . PRO A 1 99 ? 2.058 -0.243 -5.633 1.00 95.88 99 PRO A O 1
ATOM 757 N N . VAL A 1 100 ? 1.802 -2.429 -6.043 1.00 94.25 100 VAL A N 1
ATOM 758 C CA . VAL A 1 100 ? 0.339 -2.438 -6.007 1.00 94.25 100 VAL A CA 1
ATOM 759 C C . VAL A 1 100 ? -0.109 -3.143 -4.739 1.00 94.25 100 VAL A C 1
ATOM 761 O O . VAL A 1 100 ? 0.260 -4.286 -4.467 1.00 94.25 100 VAL A O 1
ATOM 764 N N . TYR A 1 101 ? -0.938 -2.466 -3.954 1.00 91.44 101 TYR A N 1
ATOM 765 C CA . TYR A 1 101 ? -1.453 -2.985 -2.693 1.00 91.44 101 TYR A CA 1
ATOM 766 C C . TYR A 1 101 ? -2.919 -3.375 -2.835 1.00 91.44 101 TYR A C 1
ATOM 768 O O . TYR A 1 101 ? -3.704 -2.699 -3.498 1.00 91.44 101 TYR A O 1
ATOM 776 N N . ARG A 1 102 ? -3.314 -4.449 -2.149 1.00 86.19 102 ARG A N 1
ATOM 777 C CA . ARG A 1 102 ? -4.733 -4.746 -1.945 1.00 86.19 102 ARG A CA 1
ATOM 778 C C . ARG A 1 102 ? -5.253 -3.911 -0.786 1.00 86.19 102 ARG A C 1
ATOM 780 O O . ARG A 1 102 ? -4.681 -3.933 0.303 1.00 86.19 102 ARG A O 1
ATOM 787 N N . LEU A 1 103 ? -6.368 -3.217 -1.001 1.00 81.62 103 LEU A N 1
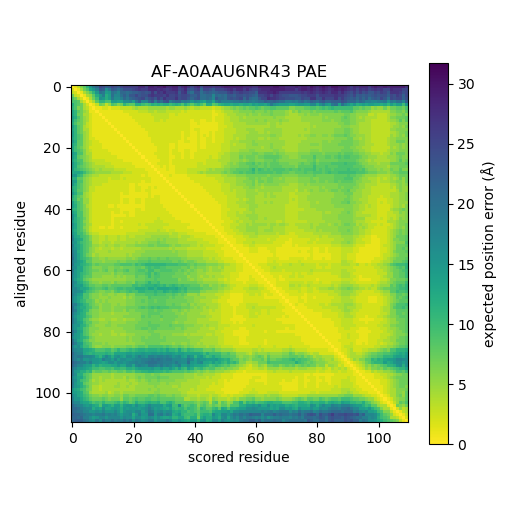ATOM 788 C CA . LEU A 1 103 ? -7.111 -2.637 0.111 1.00 81.62 103 LEU A CA 1
ATOM 789 C C . LEU A 1 103 ? -7.609 -3.771 1.022 1.00 81.62 103 LEU A C 1
ATOM 791 O O . LEU A 1 103 ? -8.131 -4.770 0.515 1.00 81.62 103 LEU A O 1
ATOM 795 N N . PRO A 1 104 ? -7.458 -3.652 2.353 1.00 73.69 104 PRO A N 1
ATOM 796 C CA . PRO A 1 104 ? -7.977 -4.652 3.268 1.00 73.69 104 PRO A CA 1
ATOM 797 C C . PRO A 1 104 ? -9.498 -4.733 3.118 1.00 73.69 104 PRO A C 1
ATOM 799 O O . PRO A 1 104 ? -10.201 -3.727 3.230 1.00 73.69 104 PRO A O 1
ATOM 802 N N . MET A 1 105 ? -10.005 -5.942 2.876 1.00 68.56 105 MET A N 1
ATOM 803 C CA . MET A 1 105 ? -11.443 -6.199 2.830 1.00 68.56 105 MET A CA 1
ATOM 804 C C . MET A 1 105 ? -12.047 -5.859 4.193 1.00 68.56 105 MET A C 1
ATOM 806 O O . MET A 1 105 ? -11.707 -6.483 5.200 1.00 68.56 105 MET A O 1
ATOM 810 N N . LEU A 1 106 ? -12.957 -4.881 4.228 1.00 64.81 106 LEU A N 1
ATOM 811 C CA . LEU A 1 106 ? -13.586 -4.417 5.471 1.00 64.81 106 LEU A CA 1
ATOM 812 C C . LEU A 1 106 ? -14.339 -5.538 6.204 1.00 64.81 106 LEU A C 1
AT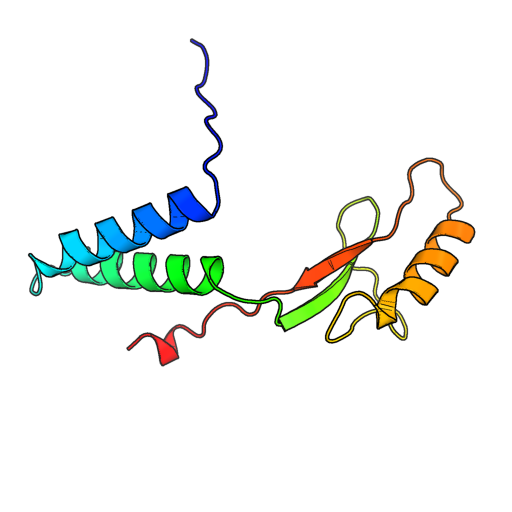OM 814 O O . LEU A 1 106 ? -14.459 -5.519 7.426 1.00 64.81 106 LEU A O 1
ATOM 818 N N . GLU A 1 107 ? -14.799 -6.546 5.466 1.00 62.09 107 GLU A N 1
ATOM 819 C CA . GLU A 1 107 ? -15.506 -7.718 5.988 1.00 62.09 107 GLU A CA 1
ATOM 820 C C . GLU A 1 107 ? -14.622 -8.616 6.867 1.00 62.09 107 GLU A C 1
ATOM 822 O O . GLU A 1 107 ? -15.134 -9.251 7.790 1.00 62.09 107 GLU A O 1
ATOM 827 N N . GLY A 1 108 ? -13.304 -8.623 6.630 1.00 53.88 108 GLY A N 1
ATOM 828 C CA . GLY A 1 108 ? -12.316 -9.360 7.425 1.00 53.88 108 GLY A CA 1
ATOM 829 C C . GLY A 1 108 ? -11.827 -8.616 8.673 1.00 53.88 108 GLY A C 1
ATOM 830 O O . GLY A 1 108 ? -11.008 -9.151 9.413 1.00 53.88 108 GLY A O 1
ATOM 831 N N . LEU A 1 109 ? -12.299 -7.385 8.916 1.00 54.94 109 LEU A N 1
ATOM 832 C CA . LEU A 1 109 ? -11.882 -6.550 10.054 1.00 54.94 109 LEU A CA 1
ATOM 833 C C . LEU A 1 109 ? -12.776 -6.685 11.300 1.00 54.94 109 LEU A C 1
ATOM 835 O O . LEU A 1 109 ? -12.546 -5.959 12.280 1.00 54.94 109 LEU A O 1
ATOM 839 N N . LYS A 1 110 ? -13.769 -7.586 11.250 1.00 51.31 110 LYS A N 1
ATOM 840 C CA . LYS A 1 110 ? -14.664 -7.918 12.369 1.00 51.31 110 LYS A CA 1
ATOM 841 C C . LYS A 1 110 ? -13.871 -8.395 13.588 1.00 51.31 110 LYS A C 1
ATOM 843 O O . LYS A 1 110 ? -13.024 -9.297 13.433 1.00 51.31 110 LYS A O 1
#

Foldseek 3Di:
DDPPPDDDDLVRLLVVLVVLCVVLVVPVPDPVSVVSVLVSVQSNCQSPDDFCKKFKAKLVRHGDDDPQRIGRDQVSCVVVQVVQVVPDPDVRIHIGIDGHDDRPDSVVSD

Nearest PDB structures (foldseek):
  2n1r-assembly1_A  TM=6.040E-01  e=5.551E+00  Feline immunodeficiency virus (isolate Petaluma)
  6wa4-assembly1_A  TM=5.753E-01  e=9.227E+00  Feline immunodeficiency virus

Mean predicted aligned error: 6.3 Å

pLDDT: mean 89.96, std 11.93, range [42.91, 97.94]

Radius of gyration: 19.66 Å; Cα contacts (8 Å, |Δi|>4): 120; chains: 1; bounding box: 35×43×55 Å